Protein AF-A0A925JQ85-F1 (afdb_monomer_lite)

Foldseek 3Di:
DVVVLVVLVVVLLVLLLVLLVPPDPVPDPVVSVVVSVVVVVVLVVLVVVVVVCCVVVVDPPVVSSCCSSVVSNCVSVVSSVCVVVVDDDPDPPDD

Sequence (95 aa):
SWRIGVALATFNFLLIGLAIAGANPRVGRTANLGVAFLAFVVYFNVLEVGKSWIANGQISFGMYMLLLHGGAFLLGGAWLAKRHNNWVLPRRRAP

Secondary structure (DSSP, 8-state):
-HHHHHHHHHHHHHHHHHHHHTS-TTS-HHHHHHHHHHHHHHHHHHHHHHHHHHHTTSS-HHHHHIIIIIHHHHHHHHHHHHHHTT---------

Radius of gyration: 16.6 Å; chains: 1; bounding box: 34×24×55 Å

pLDDT: mean 88.81, std 9.53, range [64.31, 97.44]

Structure (mmCIF, N/CA/C/O backbone):
data_AF-A0A925JQ85-F1
#
_entry.id   AF-A0A925JQ85-F1
#
loop_
_atom_site.group_PDB
_atom_site.id
_atom_site.type_symbol
_atom_site.label_atom_id
_atom_site.label_alt_id
_atom_site.label_comp_id
_atom_site.label_asym_id
_atom_site.label_entity_id
_atom_site.label_seq_id
_atom_site.pdbx_PDB_ins_code
_atom_site.Cartn_x
_atom_site.Cartn_y
_atom_site.Cartn_z
_atom_site.occupancy
_atom_site.B_iso_or_equiv
_atom_site.auth_seq_id
_atom_site.auth_comp_id
_atom_site.auth_asym_id
_atom_site.auth_atom_id
_atom_site.pdbx_PDB_model_num
ATOM 1 N N . SER A 1 1 ? -1.806 1.436 17.460 1.00 64.31 1 SER A N 1
ATOM 2 C CA . SER A 1 1 ? -2.164 1.453 16.026 1.00 64.31 1 SER A CA 1
ATOM 3 C C . SER A 1 1 ? -1.027 1.988 15.157 1.00 64.31 1 SER A C 1
ATOM 5 O O . SER A 1 1 ? -0.492 1.228 14.363 1.00 64.31 1 SER A O 1
ATOM 7 N N . TRP A 1 2 ? -0.593 3.239 15.349 1.00 80.38 2 TRP A N 1
ATOM 8 C CA . TRP A 1 2 ? 0.405 3.916 14.501 1.00 80.38 2 TRP A CA 1
ATOM 9 C C . TRP A 1 2 ? 1.733 3.165 14.319 1.00 80.38 2 TRP A C 1
ATOM 11 O O . TRP A 1 2 ? 2.148 2.928 13.192 1.00 80.38 2 TRP A O 1
ATOM 21 N N . ARG A 1 3 ? 2.374 2.733 15.415 1.00 90.19 3 ARG A N 1
ATOM 22 C CA . ARG A 1 3 ? 3.682 2.045 15.366 1.00 90.19 3 ARG A CA 1
ATOM 23 C C . ARG A 1 3 ? 3.650 0.783 14.497 1.00 90.19 3 ARG A C 1
ATOM 25 O O . ARG A 1 3 ? 4.561 0.557 13.711 1.00 90.19 3 ARG A O 1
ATOM 32 N N . ILE A 1 4 ? 2.580 -0.005 14.625 1.00 90.25 4 ILE A N 1
ATOM 33 C CA . ILE A 1 4 ? 2.378 -1.233 13.844 1.00 90.25 4 ILE A CA 1
ATOM 34 C C . ILE A 1 4 ? 2.120 -0.886 12.376 1.00 90.25 4 ILE A C 1
ATOM 36 O O . ILE A 1 4 ? 2.735 -1.483 11.499 1.00 90.25 4 ILE A O 1
ATOM 40 N N . GLY A 1 5 ? 1.280 0.120 12.109 1.00 90.94 5 GLY A N 1
ATOM 41 C CA . GLY A 1 5 ? 1.016 0.586 10.748 1.00 90.94 5 GLY A CA 1
ATOM 42 C C . GLY A 1 5 ? 2.282 1.061 10.031 1.00 90.94 5 GLY A C 1
ATOM 43 O O . GLY A 1 5 ? 2.523 0.674 8.893 1.00 90.94 5 GLY A O 1
ATOM 44 N N . VAL A 1 6 ? 3.142 1.833 10.705 1.00 92.00 6 VAL A N 1
ATOM 45 C CA . VAL A 1 6 ? 4.425 2.280 10.135 1.00 92.00 6 VAL A CA 1
ATOM 46 C C . VAL A 1 6 ? 5.351 1.093 9.861 1.00 92.00 6 VAL A C 1
ATOM 48 O O . VAL A 1 6 ? 5.902 1.005 8.767 1.00 92.00 6 VAL A O 1
ATOM 51 N N . ALA A 1 7 ? 5.473 0.144 10.797 1.00 94.25 7 ALA A N 1
ATOM 52 C CA . ALA A 1 7 ?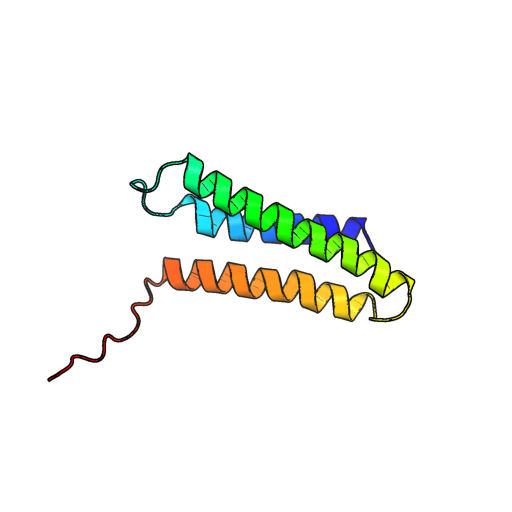 6.298 -1.049 10.598 1.00 94.25 7 ALA A CA 1
ATOM 53 C C . ALA A 1 7 ? 5.835 -1.879 9.385 1.00 94.25 7 ALA A C 1
ATOM 55 O O . ALA A 1 7 ? 6.642 -2.245 8.533 1.00 94.25 7 ALA A O 1
ATOM 56 N N . LEU A 1 8 ? 4.528 -2.127 9.259 1.00 93.69 8 LEU A N 1
ATOM 57 C CA . LEU A 1 8 ? 3.954 -2.843 8.116 1.00 93.69 8 LEU A CA 1
ATOM 58 C C . LEU A 1 8 ? 4.082 -2.057 6.802 1.00 93.69 8 LEU A C 1
ATOM 60 O O . LEU A 1 8 ? 4.257 -2.654 5.737 1.00 93.69 8 LEU A O 1
ATOM 64 N N . ALA A 1 9 ? 4.006 -0.725 6.850 1.00 94.44 9 ALA A N 1
ATOM 65 C CA . ALA A 1 9 ? 4.232 0.121 5.682 1.00 94.44 9 ALA A CA 1
ATOM 66 C C . ALA A 1 9 ? 5.675 -0.007 5.171 1.00 94.44 9 ALA A C 1
ATOM 68 O O . ALA A 1 9 ? 5.874 -0.121 3.965 1.00 94.44 9 ALA A O 1
ATOM 69 N N . THR A 1 10 ? 6.675 -0.081 6.058 1.00 94.00 10 THR A N 1
ATOM 70 C CA . THR A 1 10 ? 8.079 -0.290 5.664 1.00 94.00 10 THR A CA 1
ATOM 71 C C . THR A 1 10 ? 8.253 -1.556 4.824 1.00 94.00 10 THR A C 1
ATOM 73 O O . THR A 1 10 ? 8.854 -1.491 3.754 1.00 94.00 10 THR A O 1
ATOM 76 N N . PHE A 1 11 ? 7.679 -2.690 5.240 1.00 95.62 11 PHE A N 1
ATOM 77 C CA . PHE A 1 11 ? 7.751 -3.932 4.458 1.00 95.62 11 PHE A CA 1
ATOM 78 C C . PHE A 1 11 ? 7.089 -3.804 3.080 1.00 95.62 11 PHE A C 1
ATOM 80 O O . PHE A 1 11 ? 7.639 -4.267 2.081 1.00 95.62 11 PHE A O 1
ATOM 87 N N . ASN A 1 12 ? 5.944 -3.122 3.007 1.00 96.19 12 ASN A N 1
ATOM 88 C CA . ASN A 1 12 ? 5.274 -2.849 1.736 1.00 96.19 12 ASN A CA 1
ATOM 89 C C . ASN A 1 12 ? 6.119 -1.959 0.815 1.00 96.19 12 ASN A C 1
ATOM 91 O O . ASN A 1 12 ? 6.229 -2.237 -0.378 1.00 96.19 12 ASN A O 1
ATOM 95 N N . PHE A 1 13 ? 6.774 -0.929 1.353 1.00 95.12 13 PHE A N 1
ATOM 96 C CA . PHE A 1 13 ? 7.659 -0.072 0.565 1.00 95.12 13 PHE A CA 1
ATOM 97 C C . PHE A 1 13 ? 8.915 -0.786 0.078 1.00 95.12 13 PHE A C 1
ATOM 99 O O . PHE A 1 13 ? 9.353 -0.508 -1.035 1.00 95.12 13 PHE A O 1
ATOM 106 N N . LEU A 1 14 ? 9.468 -1.729 0.848 1.00 94.25 14 LEU A N 1
ATOM 107 C CA . LEU A 1 14 ? 10.564 -2.579 0.372 1.00 94.25 14 LEU A CA 1
ATOM 108 C C . LEU A 1 14 ? 10.132 -3.400 -0.852 1.00 94.25 14 LEU A C 1
ATOM 110 O O . LEU A 1 14 ? 10.843 -3.434 -1.856 1.00 94.25 14 LEU A O 1
ATOM 114 N N . LEU A 1 15 ? 8.940 -4.002 -0.800 1.00 94.19 15 LEU A N 1
ATOM 115 C CA . LEU A 1 15 ? 8.386 -4.791 -1.901 1.00 94.19 15 LEU A CA 1
ATOM 116 C C . LEU A 1 15 ? 8.116 -3.938 -3.151 1.00 94.19 15 LEU A C 1
ATOM 118 O O . LEU A 1 15 ? 8.537 -4.289 -4.254 1.00 94.19 15 LEU A O 1
ATOM 122 N N . ILE A 1 16 ? 7.447 -2.796 -2.979 1.00 92.88 16 ILE A N 1
ATOM 123 C CA . ILE A 1 16 ? 7.147 -1.858 -4.070 1.00 92.88 16 ILE A CA 1
ATOM 124 C C . ILE A 1 16 ? 8.445 -1.287 -4.656 1.00 92.88 16 ILE A C 1
ATOM 126 O O . ILE A 1 16 ? 8.605 -1.229 -5.875 1.00 92.88 16 ILE A O 1
ATOM 130 N N . GLY A 1 17 ? 9.403 -0.918 -3.805 1.00 91.56 17 GLY A N 1
ATOM 131 C CA . GLY A 1 17 ? 10.714 -0.422 -4.216 1.00 91.56 17 GLY A CA 1
ATOM 132 C C . GLY A 1 17 ? 11.473 -1.436 -5.069 1.00 91.56 17 GLY A C 1
ATOM 133 O O . GLY A 1 17 ? 12.016 -1.068 -6.108 1.00 91.56 17 GLY A O 1
ATOM 134 N N . LEU A 1 18 ? 11.437 -2.719 -4.701 1.00 91.06 18 LEU A N 1
ATOM 135 C CA . LEU A 1 18 ? 12.027 -3.800 -5.495 1.00 91.06 18 LEU A CA 1
ATOM 136 C C . LEU A 1 18 ? 11.361 -3.937 -6.876 1.00 91.06 18 LEU A C 1
ATOM 138 O O . LEU A 1 18 ? 12.044 -4.091 -7.897 1.00 91.06 18 LEU A O 1
ATOM 142 N N . ALA A 1 19 ? 10.030 -3.839 -6.928 1.00 89.12 19 ALA A N 1
ATOM 143 C CA . ALA A 1 19 ? 9.279 -3.884 -8.180 1.00 89.12 19 ALA A CA 1
ATOM 144 C C . ALA A 1 19 ? 9.608 -2.692 -9.102 1.00 89.12 19 ALA A C 1
ATOM 146 O O . ALA A 1 19 ? 9.713 -2.879 -10.318 1.00 89.12 19 ALA A O 1
ATOM 147 N N . ILE A 1 20 ? 9.850 -1.504 -8.539 1.00 88.25 20 ILE A N 1
ATOM 148 C CA . ILE A 1 20 ? 10.226 -0.286 -9.277 1.00 88.25 20 ILE A CA 1
ATOM 149 C C . ILE A 1 20 ? 11.693 -0.318 -9.732 1.00 88.25 20 ILE A C 1
ATOM 151 O O . ILE A 1 20 ? 11.989 -0.000 -10.882 1.00 88.25 20 ILE A O 1
ATOM 155 N N . ALA A 1 21 ? 12.625 -0.706 -8.856 1.00 82.88 21 ALA A N 1
ATOM 156 C CA . ALA A 1 21 ? 14.063 -0.476 -9.037 1.00 82.88 21 ALA A CA 1
ATOM 157 C C . ALA A 1 21 ? 14.670 -1.158 -10.269 1.00 82.88 21 ALA A C 1
ATOM 159 O O . ALA A 1 21 ? 15.617 -0.640 -10.851 1.00 82.88 21 ALA A O 1
ATOM 160 N N . GLY A 1 22 ? 14.133 -2.303 -10.685 1.00 70.06 22 GLY A N 1
ATOM 161 C CA . GLY A 1 22 ? 14.627 -2.989 -11.880 1.00 70.06 22 GLY A CA 1
ATOM 162 C C . GLY A 1 22 ? 13.813 -2.717 -13.153 1.00 70.06 22 GLY A C 1
ATOM 163 O O . GLY A 1 22 ? 13.901 -3.491 -14.110 1.00 70.06 22 GLY A O 1
ATOM 164 N N . ALA A 1 23 ? 12.979 -1.673 -13.174 1.00 65.88 23 ALA A N 1
ATOM 165 C CA . ALA A 1 23 ? 12.377 -1.200 -14.416 1.00 65.88 23 ALA A CA 1
ATOM 166 C C . ALA A 1 23 ? 13.475 -0.869 -15.445 1.00 65.88 23 ALA A C 1
ATOM 168 O O . ALA A 1 23 ? 14.584 -0.495 -15.065 1.00 65.88 23 ALA A O 1
ATOM 169 N N . ASN A 1 24 ? 13.163 -1.044 -16.738 1.00 66.25 24 ASN A N 1
ATOM 170 C CA . ASN A 1 24 ? 14.093 -0.877 -17.860 1.00 66.25 24 ASN A CA 1
ATOM 171 C C . ASN A 1 24 ? 15.095 0.266 -17.611 1.00 66.25 24 ASN A C 1
ATOM 173 O O . ASN A 1 24 ? 14.647 1.398 -17.448 1.00 66.25 24 ASN A O 1
ATOM 177 N N . PRO A 1 25 ? 16.420 0.033 -17.685 1.00 64.44 25 PRO A N 1
ATOM 178 C CA . PRO A 1 25 ? 17.433 1.054 -17.375 1.00 64.44 25 PRO A CA 1
ATOM 179 C C . PRO A 1 25 ? 17.400 2.269 -18.319 1.00 64.44 25 PRO A C 1
ATOM 181 O O . PRO A 1 25 ? 18.063 3.271 -18.085 1.00 64.44 25 PRO A O 1
ATOM 184 N N . ARG A 1 26 ? 16.612 2.175 -19.396 1.00 71.56 26 ARG A N 1
ATOM 185 C CA . ARG A 1 26 ? 16.310 3.246 -20.354 1.00 71.56 26 ARG A CA 1
ATOM 186 C C . ARG A 1 26 ? 15.359 4.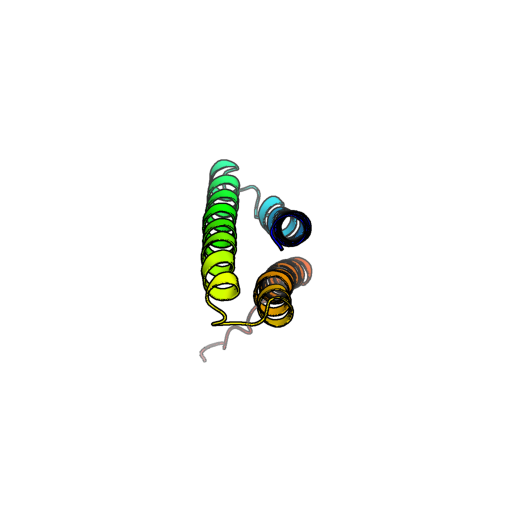297 -19.770 1.00 71.56 26 ARG A C 1
ATOM 188 O O . ARG A 1 26 ? 15.339 5.430 -20.233 1.00 71.56 26 ARG A O 1
ATOM 195 N N . VAL A 1 27 ? 14.556 3.912 -18.777 1.00 70.62 27 VAL A N 1
ATOM 196 C CA . VAL A 1 27 ? 13.717 4.818 -17.995 1.00 70.62 27 VAL A CA 1
ATOM 197 C C . VAL A 1 27 ? 14.631 5.470 -16.962 1.00 70.62 27 VAL A C 1
ATOM 199 O O . VAL A 1 27 ? 15.233 4.785 -16.138 1.00 70.62 27 VAL A O 1
ATOM 202 N N . GLY A 1 28 ? 14.797 6.790 -17.047 1.00 73.69 28 GLY A N 1
ATOM 203 C CA . GLY A 1 28 ? 15.736 7.523 -16.199 1.00 73.69 28 GLY A CA 1
ATOM 204 C C . GLY A 1 28 ? 15.491 7.292 -14.703 1.00 73.69 28 GLY A C 1
ATOM 205 O O . GLY A 1 28 ? 14.350 7.197 -14.251 1.00 73.69 28 GLY A O 1
ATOM 206 N N . ARG A 1 29 ? 16.572 7.255 -13.911 1.00 76.56 29 ARG A N 1
ATOM 207 C CA . ARG A 1 29 ? 16.550 7.055 -12.446 1.00 76.56 29 ARG A CA 1
ATOM 208 C C . ARG A 1 29 ? 15.547 7.963 -11.720 1.00 76.56 29 ARG A C 1
ATOM 210 O O . ARG A 1 29 ? 14.936 7.549 -10.738 1.00 76.56 29 ARG A O 1
ATOM 217 N N . THR A 1 30 ? 15.365 9.185 -12.210 1.00 83.69 30 THR A N 1
ATOM 218 C CA . THR A 1 30 ? 14.433 10.183 -11.670 1.00 83.69 30 THR A CA 1
ATOM 219 C C . THR A 1 30 ? 12.967 9.771 -11.800 1.00 83.69 30 THR A C 1
ATOM 221 O O . THR A 1 30 ? 12.194 10.018 -10.879 1.00 83.69 30 THR A O 1
ATOM 224 N N . ALA A 1 31 ? 12.580 9.085 -12.878 1.00 84.19 31 ALA A N 1
ATOM 225 C CA . ALA A 1 31 ? 11.209 8.611 -13.059 1.00 84.19 31 ALA A CA 1
ATOM 226 C C . ALA A 1 31 ? 10.855 7.510 -12.045 1.00 84.19 31 ALA A C 1
ATOM 228 O O . ALA A 1 31 ? 9.791 7.557 -11.431 1.00 84.19 31 ALA A O 1
ATOM 229 N N . ASN A 1 32 ? 11.778 6.576 -11.789 1.00 86.31 32 ASN A N 1
ATOM 230 C CA . ASN A 1 32 ? 11.604 5.540 -10.764 1.00 86.31 32 ASN A CA 1
ATOM 231 C C . ASN A 1 32 ? 11.445 6.147 -9.360 1.00 86.31 32 ASN A C 1
ATOM 233 O O . ASN A 1 32 ? 10.582 5.719 -8.595 1.00 86.31 32 ASN A O 1
ATOM 237 N N . LEU A 1 33 ? 12.234 7.178 -9.036 1.00 88.38 33 LEU A N 1
ATOM 238 C CA . LEU A 1 33 ? 12.099 7.910 -7.773 1.00 88.38 33 LEU A CA 1
ATOM 239 C C . LEU A 1 33 ? 10.766 8.660 -7.680 1.00 88.38 33 LEU A C 1
ATOM 241 O O . LEU A 1 33 ? 10.134 8.626 -6.629 1.00 88.38 33 LEU A O 1
ATOM 245 N N . GLY A 1 34 ? 10.311 9.283 -8.771 1.00 91.75 34 GLY A N 1
ATOM 246 C CA . GLY A 1 34 ? 9.013 9.958 -8.818 1.00 91.75 34 GLY A CA 1
ATOM 247 C C . GLY A 1 34 ? 7.848 9.009 -8.529 1.00 91.75 34 GLY A C 1
ATOM 248 O O . GLY A 1 34 ? 6.987 9.324 -7.709 1.00 91.75 34 GLY A O 1
ATOM 249 N N . VAL A 1 35 ? 7.852 7.813 -9.129 1.00 90.00 35 VAL A N 1
ATOM 250 C CA . VAL A 1 35 ? 6.826 6.785 -8.873 1.00 90.00 35 VAL A CA 1
ATOM 251 C C . VAL A 1 35 ? 6.893 6.277 -7.432 1.00 90.00 35 VAL A C 1
ATOM 253 O O . VAL A 1 35 ? 5.857 6.156 -6.780 1.00 90.00 35 VAL A O 1
ATOM 256 N N . ALA A 1 36 ? 8.095 6.014 -6.909 1.00 91.69 36 ALA A N 1
ATOM 257 C CA . ALA A 1 36 ? 8.270 5.577 -5.525 1.00 91.69 36 ALA A CA 1
ATOM 258 C C . ALA A 1 36 ? 7.776 6.636 -4.526 1.00 91.69 36 ALA A C 1
ATOM 260 O O . ALA A 1 36 ? 7.088 6.308 -3.560 1.00 91.69 36 ALA A O 1
ATOM 261 N N . PHE A 1 37 ? 8.074 7.910 -4.788 1.00 94.12 37 PHE A N 1
ATOM 262 C CA . PHE A 1 37 ? 7.614 9.022 -3.967 1.00 94.12 37 PHE A CA 1
ATOM 263 C C . PHE A 1 37 ? 6.092 9.171 -4.011 1.00 94.12 37 PHE A C 1
ATOM 265 O O . PHE A 1 37 ? 5.461 9.306 -2.966 1.00 94.12 37 PHE A O 1
ATOM 272 N N . LEU A 1 38 ? 5.478 9.073 -5.193 1.00 95.38 38 LEU A N 1
ATOM 273 C CA . LEU A 1 38 ? 4.023 9.131 -5.317 1.00 95.38 38 LEU A CA 1
ATOM 274 C C . LEU A 1 38 ? 3.344 7.977 -4.565 1.00 95.38 38 LEU A C 1
ATOM 276 O O . LEU A 1 38 ? 2.375 8.205 -3.842 1.00 95.38 38 LEU A O 1
ATOM 280 N N . ALA A 1 39 ? 3.876 6.757 -4.677 1.00 94.00 39 ALA A N 1
ATOM 281 C CA . ALA A 1 39 ? 3.386 5.609 -3.917 1.00 94.00 39 ALA A CA 1
ATOM 282 C C . ALA A 1 39 ? 3.497 5.845 -2.403 1.00 94.00 39 ALA A C 1
ATOM 284 O O . ALA A 1 39 ? 2.553 5.551 -1.669 1.00 94.00 39 ALA A O 1
ATOM 285 N N . PHE A 1 40 ? 4.611 6.424 -1.942 1.00 94.75 40 PHE A N 1
ATOM 286 C CA . PHE A 1 40 ? 4.782 6.829 -0.549 1.00 94.75 40 PHE A CA 1
ATOM 287 C C . PHE A 1 40 ? 3.722 7.835 -0.104 1.00 94.75 40 PHE A C 1
ATOM 289 O O . PHE A 1 40 ? 3.045 7.590 0.893 1.00 94.75 40 PHE A O 1
ATOM 296 N N . VAL A 1 41 ? 3.534 8.920 -0.858 1.00 97.06 41 VAL A N 1
ATOM 297 C CA . VAL A 1 41 ? 2.551 9.962 -0.538 1.00 97.06 41 VAL A CA 1
ATOM 298 C C . VAL A 1 41 ? 1.152 9.362 -0.434 1.00 97.06 41 VAL A C 1
ATOM 300 O O . VAL A 1 41 ? 0.480 9.572 0.573 1.00 97.06 41 VAL A O 1
ATOM 303 N N . VAL A 1 42 ? 0.717 8.579 -1.425 1.00 95.94 42 VAL A N 1
ATOM 304 C CA . VAL A 1 42 ? -0.619 7.961 -1.420 1.00 95.94 42 VAL A CA 1
ATOM 305 C C . VAL A 1 42 ? -0.791 7.043 -0.212 1.00 95.94 42 VAL A C 1
ATOM 307 O O . VAL A 1 42 ? -1.754 7.187 0.539 1.00 95.94 42 VAL A O 1
ATOM 310 N N . TYR A 1 43 ? 0.157 6.135 0.015 1.00 95.44 43 TYR A N 1
ATOM 311 C CA . TYR A 1 43 ? 0.083 5.183 1.119 1.00 95.44 43 TYR A CA 1
ATOM 312 C C . TYR A 1 43 ? 0.027 5.905 2.466 1.00 95.44 43 TYR A C 1
ATOM 314 O O . TYR A 1 43 ? -0.814 5.591 3.308 1.00 95.44 43 TYR A O 1
ATOM 322 N N . PHE A 1 44 ? 0.914 6.879 2.675 1.00 94.81 44 PHE A N 1
ATOM 323 C CA . PHE A 1 44 ? 1.014 7.593 3.940 1.00 94.81 44 PHE A CA 1
ATOM 324 C C . PHE A 1 44 ? -0.257 8.396 4.232 1.00 94.81 44 PHE A C 1
ATOM 326 O O . PHE A 1 44 ? -0.766 8.344 5.348 1.00 94.81 44 PHE A O 1
ATOM 333 N N . ASN A 1 45 ? -0.831 9.050 3.217 1.00 96.19 45 ASN A N 1
ATOM 334 C CA . ASN A 1 45 ? -2.105 9.757 3.355 1.00 96.19 45 ASN A CA 1
ATOM 335 C C . ASN A 1 45 ? -3.250 8.810 3.732 1.00 96.19 45 ASN A C 1
ATOM 337 O O . ASN A 1 45 ? -4.025 9.112 4.637 1.00 96.19 45 ASN A O 1
ATOM 341 N N . VAL A 1 46 ? -3.344 7.641 3.094 1.00 95.62 46 VAL A N 1
ATOM 342 C CA . VAL A 1 46 ? -4.369 6.648 3.447 1.00 95.62 46 VAL A CA 1
ATOM 343 C C . VAL A 1 46 ? -4.151 6.137 4.873 1.00 95.62 46 VAL A C 1
ATOM 345 O O . VAL A 1 46 ? -5.100 6.017 5.643 1.00 95.62 46 VAL A O 1
ATOM 348 N N . LEU A 1 47 ? -2.908 5.890 5.284 1.00 94.56 47 LEU A N 1
ATOM 349 C CA . LEU A 1 47 ? -2.601 5.478 6.654 1.00 94.56 47 LEU A CA 1
ATOM 350 C C . LEU A 1 47 ? -3.048 6.540 7.680 1.00 94.56 47 LEU A C 1
ATOM 352 O O . LEU A 1 47 ? -3.646 6.186 8.699 1.00 94.56 47 LEU A O 1
ATOM 356 N N . GLU A 1 48 ? -2.822 7.824 7.392 1.00 93.94 48 GLU A N 1
ATOM 357 C CA . GLU A 1 48 ? -3.282 8.956 8.208 1.00 93.94 48 GLU A CA 1
ATOM 358 C C . GLU A 1 48 ? -4.812 9.045 8.297 1.00 93.94 48 GLU A C 1
ATOM 360 O O . GLU A 1 48 ? -5.360 9.076 9.401 1.00 93.94 48 GLU A O 1
ATOM 365 N N . VAL A 1 49 ? -5.517 8.992 7.163 1.00 94.69 49 VAL A N 1
ATOM 366 C CA . VAL A 1 49 ? -6.993 8.993 7.119 1.00 94.69 49 VAL A CA 1
ATOM 367 C C . VAL A 1 49 ? -7.570 7.818 7.912 1.00 94.69 49 VAL A C 1
ATOM 369 O O . VAL A 1 49 ? -8.505 7.976 8.698 1.00 94.69 49 VAL A O 1
ATOM 372 N N . GLY A 1 50 ? -6.945 6.650 7.790 1.00 93.56 50 GLY A N 1
ATOM 373 C CA . GLY A 1 50 ? -7.303 5.453 8.535 1.00 93.56 50 GLY A CA 1
ATOM 374 C C . GLY A 1 50 ? -7.304 5.627 10.044 1.00 93.56 50 GLY A C 1
ATOM 375 O O . GLY A 1 50 ? -8.176 5.088 10.724 1.00 93.56 50 GLY A O 1
ATOM 376 N N . LYS A 1 51 ? -6.360 6.407 10.587 1.00 92.38 51 LYS A N 1
ATOM 377 C CA . LYS A 1 51 ? -6.349 6.712 12.024 1.00 92.38 51 LYS A CA 1
ATOM 378 C C . LYS A 1 51 ? -7.619 7.440 12.447 1.00 92.38 51 LYS A C 1
ATOM 380 O O . LYS A 1 51 ? -8.164 7.096 13.491 1.00 92.38 51 LYS A O 1
ATOM 385 N N . SER A 1 52 ? -8.086 8.401 11.647 1.00 94.44 52 SER A N 1
ATOM 386 C CA . SER A 1 52 ? -9.326 9.134 11.922 1.00 94.44 52 SER A CA 1
ATOM 387 C C . SER A 1 52 ? -10.538 8.204 11.882 1.00 94.44 52 SER A C 1
ATOM 389 O O . SER A 1 52 ? -11.33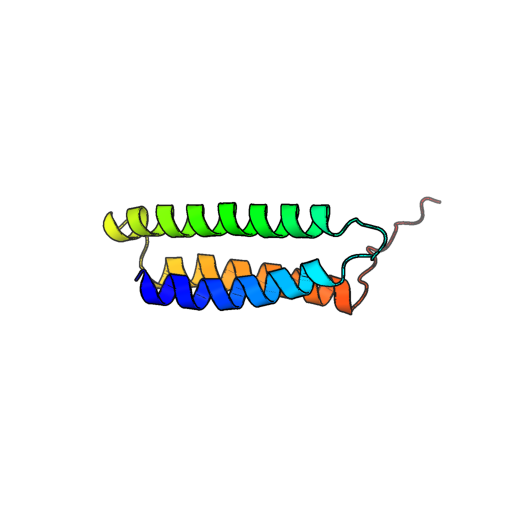0 8.199 12.818 1.00 94.44 52 SER A O 1
ATOM 391 N N . TRP A 1 53 ? -10.641 7.335 10.874 1.00 95.75 53 TRP A N 1
ATOM 392 C CA . TRP A 1 53 ? -11.747 6.375 10.775 1.00 95.75 53 TRP A CA 1
ATOM 393 C C . TRP A 1 53 ? -11.775 5.361 11.919 1.00 95.75 53 TRP A C 1
ATOM 395 O O . TRP A 1 53 ? -12.848 5.041 12.428 1.00 95.75 53 TRP A O 1
ATOM 405 N N . ILE A 1 54 ? -10.605 4.878 12.350 1.00 95.31 54 ILE A N 1
ATOM 406 C CA . ILE A 1 54 ? -10.489 3.983 13.508 1.00 95.31 54 ILE A CA 1
ATOM 407 C C . ILE A 1 54 ? -10.882 4.725 14.793 1.00 95.31 54 ILE A C 1
ATOM 409 O O . ILE A 1 54 ? -11.615 4.173 15.609 1.00 95.31 54 ILE A O 1
ATOM 413 N N . ALA A 1 55 ? -10.424 5.968 14.974 1.00 94.81 55 ALA A N 1
ATOM 414 C CA . ALA A 1 55 ? -10.749 6.778 16.150 1.00 94.81 55 ALA A CA 1
ATOM 415 C C . ALA A 1 55 ? -12.247 7.113 16.236 1.00 94.81 55 ALA A C 1
ATOM 417 O O . ALA A 1 55 ? -12.815 7.094 17.323 1.00 94.81 55 ALA A O 1
ATOM 418 N N . ASN A 1 56 ? -12.890 7.344 15.091 1.00 96.81 56 ASN A N 1
ATOM 419 C CA . ASN A 1 56 ? -14.323 7.621 14.988 1.00 96.81 56 ASN A CA 1
ATOM 420 C C . ASN A 1 56 ? -15.192 6.347 14.987 1.00 96.81 56 ASN A C 1
ATOM 422 O O . ASN A 1 56 ? -16.407 6.439 14.832 1.00 96.81 56 ASN A O 1
ATOM 426 N N . GLY A 1 57 ? -14.595 5.155 15.107 1.00 95.50 57 GLY A N 1
ATOM 427 C CA . GLY A 1 57 ? -15.319 3.879 15.137 1.00 95.50 57 GLY A CA 1
ATOM 428 C C . GLY A 1 57 ? -15.937 3.443 13.801 1.00 95.50 57 GLY A C 1
ATOM 429 O O . GLY A 1 57 ? -16.735 2.512 13.781 1.00 95.50 57 GLY A O 1
ATOM 430 N N . GLN A 1 58 ? -15.572 4.075 12.681 1.00 97.00 58 GLN A N 1
ATOM 431 C CA . GLN A 1 58 ? -16.127 3.771 11.353 1.00 97.00 58 GLN A CA 1
ATOM 432 C C . GLN A 1 58 ? -15.648 2.419 10.806 1.00 97.00 58 GLN A C 1
ATOM 434 O O . GLN A 1 58 ? -16.343 1.777 10.022 1.00 97.00 58 GLN A O 1
ATOM 439 N N . ILE A 1 59 ? -14.451 1.985 11.205 1.00 97.12 59 ILE A N 1
ATOM 440 C CA . ILE A 1 59 ? -13.875 0.691 10.837 1.00 97.12 59 ILE A CA 1
ATOM 441 C C . ILE A 1 59 ? -13.052 0.134 11.996 1.00 97.12 59 ILE A C 1
ATOM 443 O O . ILE A 1 59 ? -12.373 0.873 12.712 1.00 97.12 59 ILE A O 1
ATOM 447 N N . SER A 1 60 ? -13.088 -1.187 12.182 1.00 96.25 60 SER A N 1
ATOM 448 C CA . SER A 1 60 ? -12.277 -1.830 13.212 1.00 96.25 60 SER A CA 1
ATOM 449 C C . SER A 1 60 ? -10.788 -1.755 12.864 1.00 96.25 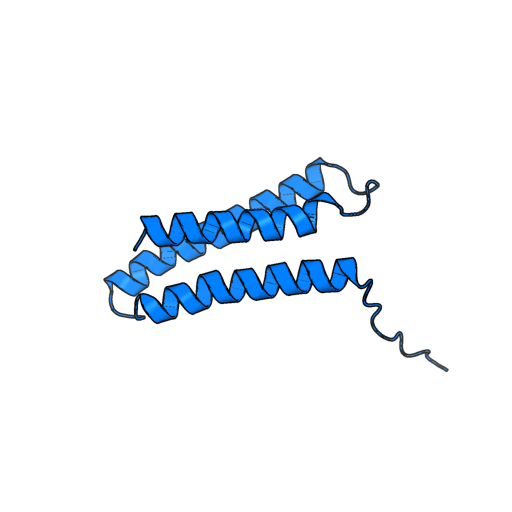60 SER A C 1
ATOM 451 O O . SER A 1 60 ? -10.386 -1.843 11.700 1.00 96.25 60 SER A O 1
ATOM 453 N N . PHE A 1 61 ? -9.948 -1.640 13.895 1.00 93.25 61 PHE A N 1
ATOM 454 C CA . PHE A 1 61 ? -8.494 -1.586 13.735 1.00 93.25 61 PHE A CA 1
ATOM 455 C C . PHE A 1 61 ? -7.955 -2.770 12.915 1.00 93.25 61 PHE A C 1
ATOM 457 O O . PHE A 1 61 ? -7.200 -2.564 11.967 1.00 93.25 61 PHE A O 1
ATOM 464 N N . GLY A 1 62 ? -8.367 -3.998 13.249 1.00 95.12 62 GLY A N 1
ATOM 465 C CA . GLY A 1 62 ? -7.889 -5.206 12.572 1.00 95.12 62 GLY A CA 1
ATOM 466 C C . GLY A 1 62 ? -8.275 -5.250 11.094 1.00 95.12 62 GLY A C 1
ATOM 467 O O . GLY A 1 62 ? -7.426 -5.528 10.248 1.00 95.12 62 GLY A O 1
ATOM 468 N N . MET A 1 63 ? -9.526 -4.903 10.772 1.00 96.12 63 MET A N 1
ATOM 469 C CA . MET A 1 63 ? -10.002 -4.895 9.389 1.00 96.12 63 MET A CA 1
ATOM 470 C C . MET A 1 63 ? -9.291 -3.829 8.556 1.00 96.12 63 MET A C 1
ATOM 472 O O . MET A 1 63 ? -8.854 -4.118 7.445 1.00 96.12 63 MET A O 1
ATOM 476 N N . TYR A 1 64 ? -9.096 -2.627 9.106 1.00 96.19 64 TYR A N 1
ATOM 477 C CA . TYR A 1 64 ? -8.365 -1.571 8.410 1.00 96.19 64 TYR A CA 1
ATOM 478 C C . TYR A 1 64 ? -6.902 -1.947 8.146 1.00 96.19 64 TYR A C 1
ATOM 480 O O . TYR A 1 64 ? -6.404 -1.753 7.038 1.00 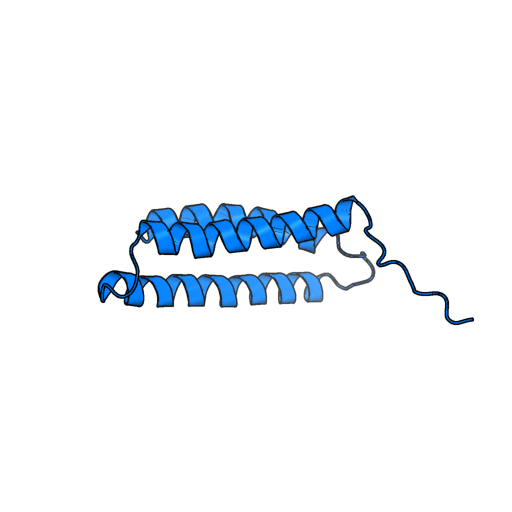96.19 64 TYR A O 1
ATOM 488 N N . MET A 1 65 ? -6.217 -2.527 9.139 1.00 95.31 65 MET A N 1
ATOM 489 C CA . MET A 1 65 ? -4.832 -2.980 8.979 1.00 95.31 65 MET A CA 1
ATOM 490 C C . MET A 1 65 ? -4.712 -4.056 7.897 1.00 95.31 65 MET A C 1
ATOM 492 O O . MET A 1 65 ? -3.825 -3.963 7.049 1.00 95.31 65 MET A O 1
ATOM 496 N N . LEU A 1 66 ? -5.611 -5.045 7.894 1.00 96.25 66 LEU A N 1
ATOM 497 C CA . LEU A 1 66 ? -5.607 -6.105 6.888 1.00 96.25 66 LEU A CA 1
ATOM 498 C C . LEU A 1 66 ? -5.878 -5.552 5.485 1.00 96.25 66 LEU A C 1
ATOM 500 O O . LEU A 1 66 ? -5.160 -5.897 4.552 1.00 96.25 66 LEU A O 1
ATOM 504 N N . LEU A 1 67 ? -6.875 -4.678 5.333 1.00 96.19 67 LEU A N 1
ATOM 505 C CA . LEU A 1 67 ? -7.226 -4.098 4.036 1.00 96.19 67 LEU A CA 1
ATOM 506 C C . LEU A 1 67 ? -6.100 -3.225 3.479 1.00 96.19 67 LEU A C 1
ATOM 508 O O . LEU A 1 67 ? -5.695 -3.415 2.334 1.00 96.19 67 LEU A O 1
ATOM 512 N N . LEU A 1 68 ? -5.562 -2.305 4.284 1.00 96.50 68 LEU A N 1
ATOM 513 C CA . LEU A 1 68 ? -4.512 -1.394 3.834 1.00 96.50 68 LEU A CA 1
ATOM 514 C C . LEU A 1 68 ? -3.207 -2.143 3.539 1.00 96.50 68 LEU A C 1
ATOM 516 O O . LEU A 1 68 ? -2.671 -2.050 2.435 1.00 96.50 68 LEU A O 1
ATOM 520 N N . HIS A 1 69 ? -2.689 -2.892 4.516 1.00 97.00 69 HIS A N 1
ATOM 521 C CA . HIS A 1 69 ? -1.383 -3.540 4.384 1.00 97.00 69 HIS A CA 1
ATOM 522 C C . HIS A 1 69 ? -1.447 -4.803 3.527 1.00 97.00 69 HIS A C 1
ATOM 524 O O . HIS A 1 69 ? -0.546 -5.030 2.726 1.00 97.00 69 HIS A O 1
ATOM 530 N N . GLY A 1 70 ? -2.503 -5.607 3.661 1.00 97.00 70 GLY A N 1
ATOM 531 C CA . GLY A 1 70 ? -2.711 -6.793 2.831 1.00 97.00 70 GLY A CA 1
ATOM 532 C C . GLY A 1 70 ? -3.004 -6.422 1.381 1.00 97.00 70 GLY A C 1
ATOM 533 O O . GLY A 1 70 ? -2.419 -7.012 0.477 1.00 97.00 70 GLY A O 1
ATOM 534 N N . GLY A 1 71 ? -3.824 -5.393 1.145 1.00 96.56 71 GLY A N 1
ATOM 535 C CA . GLY A 1 71 ? -4.077 -4.874 -0.198 1.00 96.56 71 GLY A CA 1
ATOM 536 C C . GLY A 1 71 ? -2.800 -4.374 -0.871 1.00 96.56 71 GLY A C 1
ATOM 537 O O . GLY A 1 71 ? -2.486 -4.792 -1.984 1.00 96.56 71 GLY A O 1
ATOM 538 N N . ALA A 1 72 ? -2.011 -3.545 -0.182 1.00 96.44 72 ALA A N 1
ATOM 539 C CA . ALA A 1 72 ? -0.737 -3.069 -0.715 1.00 96.44 72 ALA A CA 1
ATOM 540 C C . ALA A 1 72 ? 0.261 -4.209 -0.976 1.00 96.44 72 ALA A C 1
ATOM 542 O O . ALA A 1 72 ? 0.924 -4.210 -2.015 1.00 96.44 72 ALA A O 1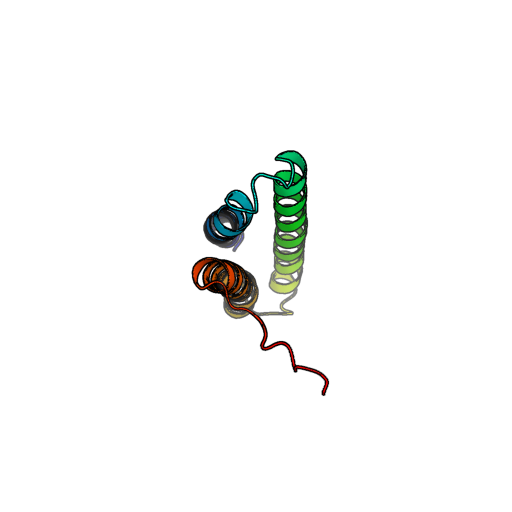
ATOM 543 N N . PHE A 1 73 ? 0.324 -5.201 -0.084 1.00 97.44 73 PHE A N 1
ATOM 544 C CA . PHE A 1 73 ? 1.219 -6.346 -0.231 1.00 97.44 73 PHE A CA 1
ATOM 545 C C . PHE A 1 73 ? 0.836 -7.195 -1.442 1.00 97.44 73 PHE A C 1
ATOM 547 O O . PHE A 1 73 ? 1.696 -7.546 -2.246 1.00 97.44 73 PHE A O 1
ATOM 554 N N . LEU A 1 74 ? -0.458 -7.476 -1.619 1.00 97.44 74 LEU A N 1
ATOM 555 C CA . LEU A 1 74 ? -0.966 -8.214 -2.773 1.00 97.44 74 LEU A CA 1
ATOM 556 C C . LEU A 1 74 ? -0.725 -7.456 -4.079 1.00 97.44 74 LEU A C 1
ATOM 558 O O . LEU A 1 74 ? -0.284 -8.061 -5.051 1.00 97.44 74 LEU A O 1
ATOM 562 N N . LEU A 1 75 ? -0.956 -6.141 -4.108 1.00 95.44 75 LEU A N 1
ATOM 563 C CA . LEU A 1 75 ? -0.701 -5.318 -5.293 1.00 95.44 75 LEU A CA 1
ATOM 564 C C . LEU A 1 75 ? 0.793 -5.260 -5.638 1.00 95.44 75 LEU A C 1
ATOM 566 O O . LEU A 1 75 ? 1.166 -5.474 -6.792 1.00 95.44 75 LEU A O 1
ATOM 570 N N . GLY A 1 76 ? 1.654 -5.016 -4.647 1.00 94.19 76 GLY A N 1
ATOM 571 C CA . GLY A 1 76 ? 3.107 -5.002 -4.824 1.00 94.19 76 GLY A CA 1
ATOM 572 C C . GLY A 1 76 ? 3.651 -6.368 -5.243 1.00 94.19 76 GLY A C 1
ATOM 573 O O . GLY A 1 76 ? 4.454 -6.461 -6.172 1.00 94.19 76 GLY A O 1
ATOM 574 N N . GLY A 1 77 ? 3.160 -7.438 -4.618 1.00 95.06 77 GLY A N 1
ATOM 575 C CA . GLY A 1 77 ? 3.525 -8.817 -4.927 1.00 95.06 77 GLY A CA 1
ATOM 576 C C . GLY A 1 77 ? 3.064 -9.234 -6.320 1.00 95.06 77 GLY A C 1
ATOM 577 O O . GLY A 1 77 ? 3.851 -9.789 -7.080 1.00 95.06 77 GLY A O 1
ATOM 578 N N . ALA A 1 78 ? 1.831 -8.896 -6.704 1.00 93.62 78 ALA A N 1
ATOM 579 C CA . ALA A 1 78 ? 1.317 -9.135 -8.049 1.00 93.62 78 ALA A CA 1
ATOM 580 C C . ALA A 1 78 ? 2.112 -8.359 -9.105 1.00 93.62 78 ALA A C 1
ATOM 582 O O . ALA A 1 78 ? 2.410 -8.900 -10.170 1.00 93.62 78 ALA A O 1
ATOM 583 N N . TRP A 1 79 ? 2.500 -7.112 -8.819 1.00 91.19 79 TRP A N 1
ATOM 584 C CA . TRP A 1 79 ? 3.345 -6.334 -9.721 1.00 91.19 79 TRP A CA 1
ATOM 585 C C . TRP A 1 79 ? 4.721 -6.983 -9.898 1.00 91.19 79 TRP A C 1
ATOM 587 O O . TRP A 1 79 ? 5.169 -7.184 -11.032 1.00 91.19 79 TRP A O 1
ATOM 597 N N . LEU A 1 80 ? 5.364 -7.373 -8.796 1.00 91.19 80 LEU A N 1
ATOM 598 C CA . LEU A 1 80 ? 6.645 -8.069 -8.830 1.00 91.19 80 LEU A CA 1
ATOM 599 C C . LEU A 1 80 ? 6.542 -9.408 -9.573 1.00 91.19 80 LEU A C 1
ATOM 601 O O . LEU A 1 80 ? 7.381 -9.688 -10.424 1.00 91.19 80 LEU A O 1
ATOM 605 N N . ALA A 1 81 ? 5.496 -10.197 -9.321 1.00 91.38 81 ALA A N 1
ATOM 606 C CA . ALA A 1 81 ? 5.259 -11.484 -9.971 1.00 91.38 81 ALA A CA 1
ATOM 607 C C . ALA A 1 81 ? 5.016 -11.330 -11.477 1.00 91.38 81 ALA A C 1
ATOM 609 O O . ALA A 1 81 ? 5.657 -12.009 -12.278 1.00 91.38 81 ALA A O 1
ATOM 610 N N . LYS A 1 82 ? 4.161 -10.378 -11.877 1.00 89.19 82 LYS A N 1
ATOM 611 C CA . LYS A 1 82 ? 3.916 -10.041 -13.287 1.00 89.19 82 LYS A CA 1
ATOM 612 C C . LYS A 1 82 ? 5.217 -9.697 -14.005 1.00 89.19 82 LYS A C 1
ATOM 614 O O . LYS A 1 82 ? 5.423 -10.116 -15.143 1.00 89.19 82 LYS A O 1
ATOM 619 N N . ARG A 1 83 ? 6.076 -8.918 -13.344 1.00 85.62 83 ARG A N 1
ATOM 620 C CA . ARG A 1 83 ? 7.369 -8.504 -13.884 1.00 85.62 83 ARG A CA 1
ATOM 621 C C . ARG A 1 83 ? 8.361 -9.664 -13.945 1.00 85.62 83 ARG A C 1
ATOM 623 O O . ARG A 1 83 ? 9.024 -9.818 -14.960 1.00 85.62 83 ARG A O 1
ATOM 630 N N . HIS A 1 84 ? 8.458 -10.468 -12.891 1.00 86.50 84 HIS A N 1
ATOM 631 C CA . HIS A 1 84 ? 9.356 -11.619 -12.839 1.00 86.50 84 HIS A CA 1
ATOM 632 C C . HIS A 1 84 ? 8.989 -12.667 -13.896 1.00 86.50 84 HIS A C 1
ATOM 634 O O . HIS A 1 84 ? 9.858 -13.161 -14.605 1.00 86.50 84 HIS A O 1
ATOM 640 N N . ASN A 1 85 ? 7.694 -12.945 -14.056 1.00 87.25 85 ASN A N 1
ATOM 641 C CA . ASN A 1 85 ? 7.191 -13.969 -14.968 1.00 87.25 85 ASN A CA 1
ATOM 642 C C . ASN A 1 85 ? 6.857 -13.440 -16.376 1.00 87.25 85 ASN A C 1
ATOM 644 O O . ASN A 1 85 ? 6.197 -14.141 -17.142 1.00 87.25 85 ASN A O 1
ATOM 648 N N . ASN A 1 86 ? 7.264 -12.201 -16.701 1.00 80.62 86 ASN A N 1
ATOM 649 C CA . ASN A 1 86 ? 7.044 -11.526 -17.988 1.00 80.62 86 ASN A CA 1
ATOM 650 C C . ASN A 1 86 ? 5.653 -11.788 -18.588 1.00 80.62 86 ASN A C 1
ATOM 652 O O . ASN A 1 86 ? 5.538 -12.121 -19.767 1.00 80.62 86 ASN A O 1
ATOM 656 N N . TRP A 1 87 ? 4.585 -11.678 -17.789 1.00 78.50 87 TRP A N 1
ATOM 657 C CA . TRP A 1 87 ? 3.237 -11.962 -18.285 1.00 78.50 87 TRP A CA 1
ATOM 658 C C . TRP A 1 87 ? 2.887 -11.018 -19.432 1.00 78.50 87 TRP A C 1
ATOM 660 O O . TRP A 1 87 ? 2.614 -9.830 -19.235 1.00 78.50 87 TRP A O 1
ATOM 670 N N . VAL A 1 88 ? 2.883 -11.567 -20.643 1.00 74.75 88 VAL A N 1
ATOM 671 C CA . VAL A 1 88 ? 2.415 -10.884 -21.839 1.00 74.75 88 VAL A CA 1
ATOM 672 C C . VAL A 1 88 ? 0.920 -11.150 -21.926 1.00 74.75 88 VAL A C 1
ATOM 674 O O . VAL A 1 88 ? 0.492 -12.302 -21.968 1.00 74.75 88 VAL A O 1
ATOM 677 N N . LEU A 1 89 ? 0.111 -10.091 -21.931 1.00 73.94 89 LEU A N 1
ATOM 678 C CA . LEU A 1 89 ? -1.310 -10.235 -22.238 1.00 73.94 89 LEU A CA 1
ATOM 679 C C . LEU A 1 89 ? -1.422 -10.883 -23.628 1.00 73.94 89 LEU A C 1
ATOM 681 O O . LEU A 1 89 ? -0.762 -10.390 -24.550 1.00 73.94 89 LEU A O 1
ATOM 685 N N . PRO A 1 90 ? -2.215 -11.957 -23.807 1.00 70.00 90 PRO A N 1
ATOM 686 C CA . PRO A 1 90 ? -2.424 -12.547 -25.119 1.00 70.00 90 PRO A CA 1
ATOM 687 C C . PRO A 1 90 ? -2.931 -11.461 -26.066 1.00 70.00 90 PRO A C 1
ATOM 689 O O . PRO A 1 90 ? -4.057 -10.975 -25.938 1.00 70.00 90 PRO A O 1
ATOM 692 N N . ARG A 1 91 ? -2.084 -11.025 -27.002 1.00 74.31 91 ARG A N 1
ATOM 693 C CA . ARG A 1 91 ? -2.513 -10.123 -28.067 1.00 74.31 91 ARG A CA 1
ATOM 694 C C . ARG A 1 91 ? -3.491 -10.934 -28.909 1.00 74.31 91 ARG A C 1
ATOM 696 O O . ARG A 1 91 ? -3.068 -11.874 -29.579 1.00 74.31 91 ARG A O 1
ATOM 703 N N . ARG A 1 92 ? -4.788 -10.603 -28.852 1.00 72.56 92 ARG A N 1
ATOM 704 C CA . ARG A 1 92 ? -5.754 -11.092 -29.844 1.00 72.56 92 ARG A CA 1
ATOM 705 C C . ARG A 1 92 ? -5.186 -10.685 -31.201 1.00 72.56 92 ARG A C 1
ATOM 707 O O . ARG A 1 92 ? -5.128 -9.495 -31.500 1.00 72.56 92 ARG A O 1
ATOM 714 N N . ARG A 1 93 ? -4.663 -11.652 -31.960 1.00 67.38 93 ARG A N 1
ATOM 715 C CA . ARG A 1 93 ? -4.289 -11.422 -33.354 1.00 67.38 93 ARG A CA 1
ATOM 716 C C . ARG A 1 93 ? -5.598 -11.073 -34.056 1.00 67.38 93 ARG A C 1
ATOM 718 O O . ARG A 1 93 ? -6.499 -11.906 -34.087 1.00 67.38 93 ARG A O 1
ATOM 725 N N . ALA A 1 94 ? -5.741 -9.820 -34.477 1.00 70.75 94 ALA A N 1
ATOM 726 C CA . ALA A 1 94 ? -6.783 -9.475 -35.430 1.00 70.75 94 ALA A CA 1
ATOM 727 C C . ALA A 1 94 ? -6.481 -10.244 -36.735 1.00 70.75 94 ALA A C 1
ATOM 729 O O . ALA A 1 94 ? -5.293 -10.407 -37.036 1.00 70.75 94 ALA A O 1
ATOM 730 N N . PRO A 1 95 ? -7.509 -10.791 -37.409 1.00 70.88 95 PRO A N 1
ATOM 731 C CA . PRO A 1 95 ? -7.348 -11.583 -38.627 1.00 70.88 95 PRO A CA 1
ATOM 732 C C . PRO A 1 95 ? -6.762 -10.771 -39.784 1.00 70.88 95 PRO A C 1
ATOM 734 O O . PRO A 1 95 ? -6.999 -9.540 -39.823 1.00 70.88 95 PRO A O 1
#